Protein AF-A0A8D8AGW3-F1 (afdb_monomer_lite)

Organism: Culex pipiens (NCBI:txid7175)

Structure (mmCIF, N/CA/C/O backbone):
data_AF-A0A8D8AGW3-F1
#
_entry.id   AF-A0A8D8AGW3-F1
#
loop_
_atom_site.group_PDB
_atom_site.id
_atom_site.type_symbol
_atom_site.label_atom_id
_atom_site.label_alt_id
_atom_site.label_comp_id
_atom_site.label_asym_id
_atom_site.label_entity_id
_atom_site.label_seq_id
_atom_site.pdbx_PDB_ins_code
_atom_site.Cartn_x
_atom_site.Cartn_y
_atom_site.Cartn_z
_atom_site.occupancy
_atom_site.B_iso_or_equiv
_atom_site.auth_seq_id
_atom_site.auth_comp_id
_atom_site.auth_asym_id
_atom_site.auth_atom_id
_atom_site.pdbx_PDB_model_num
ATOM 1 N N . PRO A 1 1 ? 43.575 -44.479 32.272 1.00 52.62 1 PRO A N 1
ATOM 2 C CA . PRO A 1 1 ? 42.478 -43.576 31.848 1.00 52.62 1 PRO A CA 1
ATOM 3 C C . PRO A 1 1 ? 41.175 -44.367 31.917 1.00 52.62 1 PRO A C 1
ATOM 5 O O . PRO A 1 1 ? 41.010 -45.318 31.159 1.00 52.62 1 PRO A O 1
ATOM 8 N N . SER A 1 2 ? 40.361 -44.069 32.928 1.00 54.75 2 SER A N 1
ATOM 9 C CA . SER A 1 2 ? 39.124 -44.783 33.245 1.00 54.75 2 SER A CA 1
ATOM 10 C C . SER A 1 2 ? 38.090 -44.638 32.137 1.00 54.75 2 SER A C 1
ATOM 12 O O . SER A 1 2 ? 37.804 -43.529 31.693 1.00 54.75 2 SER A O 1
ATOM 14 N N . VAL A 1 3 ? 37.509 -45.764 31.737 1.00 62.44 3 VAL A N 1
ATOM 15 C CA . VAL A 1 3 ? 36.262 -45.810 30.973 1.00 62.44 3 VAL A CA 1
ATOM 16 C C . VAL A 1 3 ? 35.124 -45.704 31.992 1.00 62.44 3 VAL A C 1
ATOM 18 O O . VAL A 1 3 ? 35.129 -46.489 32.942 1.00 62.44 3 VAL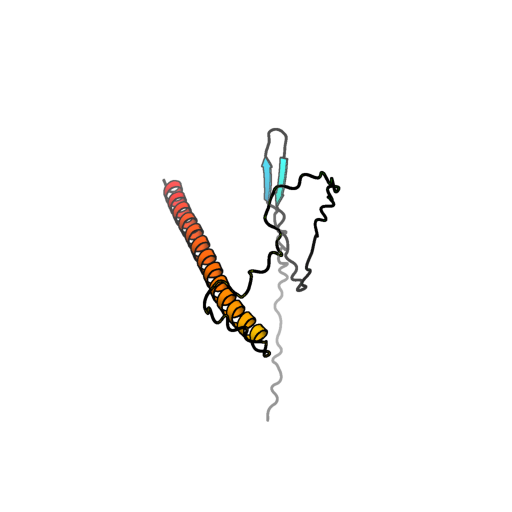 A O 1
ATOM 21 N N . PRO A 1 4 ? 34.174 -44.765 31.871 1.00 64.19 4 PRO A N 1
ATOM 22 C CA . PRO A 1 4 ? 32.983 -44.811 32.698 1.00 64.19 4 PRO A CA 1
ATOM 23 C C . PRO A 1 4 ? 31.954 -45.739 32.042 1.00 64.19 4 PRO A C 1
ATOM 25 O O . PRO A 1 4 ? 31.498 -45.489 30.926 1.00 64.19 4 PRO A O 1
ATOM 28 N N . SER A 1 5 ? 31.614 -46.822 32.741 1.00 61.53 5 SER A N 1
ATOM 29 C CA . SER A 1 5 ? 30.408 -47.615 32.486 1.00 61.53 5 SER A CA 1
ATOM 30 C C . SER A 1 5 ? 29.152 -46.800 32.833 1.00 61.53 5 SER A C 1
ATOM 32 O O . SER A 1 5 ? 29.217 -45.941 33.719 1.00 61.53 5 SER A O 1
ATOM 34 N N . PRO A 1 6 ? 28.013 -47.045 32.161 1.00 63.28 6 PRO A N 1
ATOM 35 C CA . PRO A 1 6 ? 26.767 -46.333 32.423 1.00 63.28 6 PRO A CA 1
ATOM 36 C C . PRO A 1 6 ? 26.101 -46.842 33.714 1.00 63.28 6 PRO A C 1
ATOM 38 O O . PRO A 1 6 ? 26.312 -47.999 34.084 1.00 63.28 6 PRO A O 1
ATOM 41 N N . PRO A 1 7 ? 25.283 -46.022 34.398 1.00 61.78 7 PRO A N 1
ATOM 42 C CA . PRO A 1 7 ? 24.425 -46.516 35.462 1.00 61.78 7 PRO A CA 1
ATOM 43 C C . PRO A 1 7 ? 23.193 -47.227 34.882 1.00 61.78 7 PRO A C 1
ATOM 45 O O . PRO A 1 7 ? 22.512 -46.709 33.996 1.00 61.78 7 PRO A O 1
ATOM 48 N N . GLU A 1 8 ? 22.924 -48.408 35.425 1.00 57.47 8 GLU A N 1
ATOM 49 C CA . GLU A 1 8 ? 21.711 -49.205 35.271 1.00 57.47 8 GLU A CA 1
ATOM 50 C C . GLU A 1 8 ? 20.952 -49.135 36.606 1.00 57.47 8 GLU A C 1
ATOM 52 O O . GLU A 1 8 ? 21.468 -49.624 37.604 1.00 57.47 8 GLU A O 1
ATOM 57 N N . GLU A 1 9 ? 19.765 -48.517 36.644 1.00 42.09 9 GLU A N 1
ATOM 58 C CA . GLU A 1 9 ? 18.648 -48.976 37.488 1.00 42.09 9 GLU A CA 1
ATOM 59 C C . GLU A 1 9 ? 17.310 -48.375 37.010 1.00 42.09 9 GLU A C 1
ATOM 61 O O . GLU A 1 9 ? 17.245 -47.241 36.537 1.00 42.09 9 GLU A O 1
ATOM 66 N N . ALA A 1 10 ? 16.271 -49.209 37.073 1.00 46.00 10 ALA A N 1
ATOM 67 C CA . ALA A 1 10 ? 14.962 -49.118 36.423 1.00 46.00 10 ALA A CA 1
ATOM 68 C C . ALA A 1 10 ? 13.895 -48.408 37.306 1.00 46.00 10 ALA A C 1
ATOM 70 O O . ALA A 1 10 ? 14.246 -47.596 38.156 1.00 46.00 10 ALA A O 1
ATOM 71 N N . PRO A 1 11 ? 12.607 -48.801 37.265 1.00 52.81 11 PRO A N 1
ATOM 72 C CA . PRO A 1 11 ? 11.587 -48.634 36.227 1.00 52.81 11 PRO A CA 1
ATOM 73 C C . PRO A 1 11 ? 10.506 -47.629 36.679 1.00 52.81 11 PRO A C 1
ATOM 75 O O . PRO A 1 11 ? 10.161 -47.600 37.857 1.00 52.81 11 PRO A O 1
ATOM 78 N N . GLN A 1 12 ? 9.882 -46.884 35.761 1.00 37.88 12 GLN A N 1
ATOM 79 C CA . GLN A 1 12 ? 8.560 -46.302 36.028 1.00 37.88 12 GLN A CA 1
ATOM 80 C C . GLN A 1 12 ? 7.617 -46.561 34.856 1.00 37.88 12 GLN A C 1
ATOM 82 O O . GLN A 1 12 ? 7.768 -46.035 33.756 1.00 37.88 12 GLN A O 1
ATOM 87 N N . ASP A 1 13 ? 6.703 -47.480 35.148 1.00 49.84 13 AS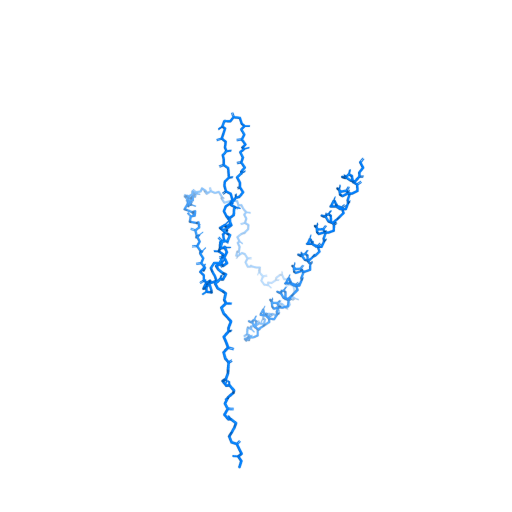P A N 1
ATOM 88 C CA . ASP A 1 13 ? 5.378 -47.622 34.571 1.00 49.84 13 ASP A CA 1
ATOM 89 C C . ASP A 1 13 ? 4.692 -46.250 34.508 1.00 49.84 13 ASP A C 1
ATOM 91 O O . ASP A 1 13 ? 4.741 -45.500 35.480 1.00 49.84 13 ASP A O 1
ATOM 95 N N . GLU A 1 14 ? 4.105 -45.921 33.364 1.00 49.50 14 GLU A N 1
ATOM 96 C CA . GLU A 1 14 ? 2.766 -45.334 33.269 1.00 49.50 14 GLU A CA 1
ATOM 97 C C . GLU A 1 14 ? 2.480 -45.116 31.787 1.00 49.50 1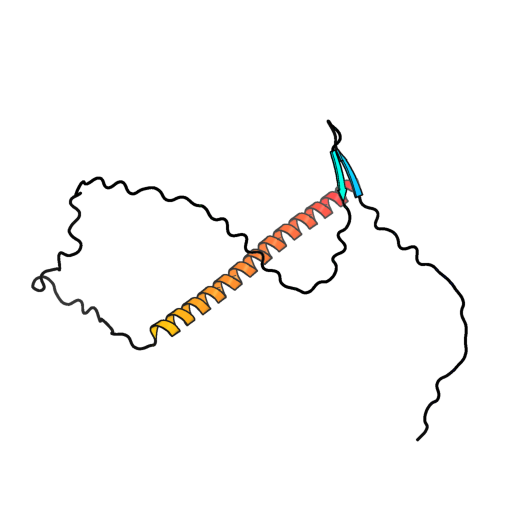4 GLU A C 1
ATOM 99 O O . GLU A 1 14 ? 2.916 -44.174 31.121 1.00 49.50 14 GLU A O 1
ATOM 104 N N . ASN A 1 15 ? 1.723 -46.069 31.270 1.00 50.56 15 ASN A N 1
ATOM 105 C CA . ASN A 1 15 ? 0.866 -45.885 30.126 1.00 50.56 15 ASN A CA 1
ATOM 106 C C . ASN A 1 15 ? -0.012 -44.639 30.357 1.00 50.56 15 ASN A C 1
ATOM 108 O O . ASN A 1 15 ? -0.985 -44.687 31.099 1.00 50.56 15 ASN A O 1
ATOM 112 N N . THR A 1 16 ? 0.335 -43.511 29.741 1.00 46.09 16 THR A N 1
ATOM 113 C CA . THR A 1 16 ? -0.624 -42.431 29.493 1.00 46.09 16 THR A CA 1
ATOM 114 C C . THR A 1 16 ? -0.667 -42.214 27.994 1.00 46.09 16 THR A C 1
ATOM 116 O O . THR A 1 16 ? 0.103 -41.450 27.413 1.00 46.09 16 THR A O 1
ATOM 119 N N . GLU A 1 17 ? -1.565 -42.965 27.366 1.00 50.69 17 GLU A N 1
ATOM 120 C CA . GLU A 1 17 ? -2.163 -42.647 26.080 1.00 50.69 17 GLU A CA 1
ATOM 121 C C . GLU A 1 17 ? -2.535 -41.157 26.074 1.00 50.69 17 GLU A C 1
ATOM 123 O O . GLU A 1 17 ? -3.481 -40.724 26.731 1.00 50.69 17 GLU A O 1
ATOM 128 N N . VAL A 1 18 ? -1.738 -40.340 25.383 1.00 46.53 18 VAL A N 1
ATOM 129 C CA . VAL A 1 18 ? -2.128 -38.969 25.060 1.00 46.53 18 VAL A CA 1
ATOM 130 C C . VAL A 1 18 ? -3.391 -39.073 24.211 1.00 46.53 18 VAL A C 1
ATOM 132 O O . VAL A 1 18 ? -3.316 -39.645 23.119 1.00 46.53 18 VAL A O 1
ATOM 135 N N . PRO A 1 19 ? -4.548 -38.543 24.650 1.00 48.12 19 PRO A N 1
ATOM 136 C CA . PRO A 1 19 ? -5.686 -38.457 23.761 1.00 48.12 19 PRO A CA 1
ATOM 137 C C . PRO A 1 19 ? -5.265 -37.517 22.636 1.00 48.12 19 PRO A C 1
ATOM 139 O O . PRO A 1 19 ? -5.099 -36.312 22.841 1.00 48.12 19 PRO A O 1
ATOM 142 N N . VAL A 1 20 ? -5.037 -38.079 21.449 1.00 47.66 20 VAL A N 1
ATOM 143 C CA . VAL A 1 20 ? -4.913 -37.303 20.220 1.00 47.66 20 VAL A CA 1
ATOM 144 C C . VAL A 1 20 ? -6.254 -36.602 20.069 1.00 47.66 20 VAL A C 1
ATOM 146 O O . VAL A 1 20 ? -7.253 -37.196 19.668 1.00 47.66 20 VAL A O 1
ATOM 149 N N . LEU A 1 21 ? -6.302 -35.346 20.505 1.00 50.44 21 LEU A N 1
ATOM 150 C CA . LEU A 1 21 ? -7.476 -34.505 20.398 1.00 50.44 21 LEU A CA 1
ATOM 151 C C . LEU A 1 21 ? -7.663 -34.245 18.903 1.00 50.44 21 LEU A C 1
ATOM 153 O O . LEU A 1 21 ? -6.977 -33.408 18.319 1.00 50.44 21 LEU A O 1
ATOM 157 N N . HIS A 1 22 ? -8.531 -35.027 18.260 1.00 59.94 22 HIS A N 1
ATOM 158 C CA . HIS A 1 22 ? -8.890 -34.796 16.866 1.00 59.94 22 HIS A CA 1
ATOM 159 C C . HIS A 1 22 ? -9.342 -33.335 16.742 1.00 59.94 22 HIS A C 1
ATOM 161 O O . HIS A 1 22 ? -10.180 -32.901 17.542 1.00 59.94 22 HIS A O 1
ATOM 167 N N . PRO A 1 23 ? -8.782 -32.551 15.803 1.00 58.50 23 PRO A N 1
ATOM 168 C CA . 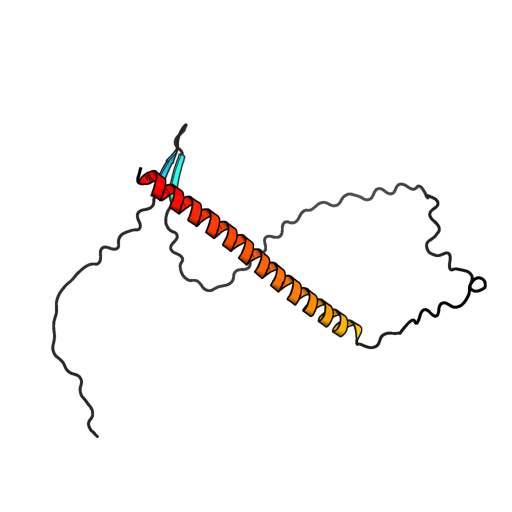PRO A 1 23 ? -9.065 -31.131 15.746 1.00 58.50 23 PRO A CA 1
ATOM 169 C C . PRO A 1 23 ? -10.550 -30.935 15.451 1.00 58.50 23 PRO A C 1
ATOM 171 O O . PRO A 1 23 ? -11.041 -31.273 14.373 1.00 58.50 23 PRO A O 1
ATOM 174 N N . ALA A 1 24 ? -11.272 -30.413 16.439 1.00 67.56 24 ALA A N 1
ATOM 175 C CA . ALA A 1 24 ? -12.679 -30.091 16.301 1.00 67.56 24 ALA A CA 1
ATOM 176 C C . ALA A 1 24 ? -12.819 -28.982 15.247 1.00 67.56 24 ALA A C 1
ATOM 178 O O . ALA A 1 24 ? -12.441 -27.833 15.477 1.00 67.56 24 ALA A O 1
ATOM 179 N N . GLY A 1 25 ? -13.317 -29.344 14.063 1.00 70.75 25 GLY A N 1
ATOM 180 C CA . GLY A 1 25 ? -13.659 -28.381 13.022 1.00 70.75 25 GLY A CA 1
ATOM 181 C C . GLY A 1 25 ? -14.791 -27.465 13.485 1.00 70.75 25 GLY A C 1
ATOM 182 O O . GLY A 1 25 ? -15.697 -27.887 14.205 1.00 70.75 25 GLY A O 1
ATOM 183 N N . ILE A 1 26 ? -14.747 -26.201 13.071 1.00 79.69 26 ILE A N 1
ATOM 184 C CA . ILE A 1 26 ? -15.780 -25.218 13.415 1.00 79.69 26 ILE A CA 1
ATOM 185 C C . ILE A 1 26 ? -16.880 -25.298 12.353 1.00 79.69 26 ILE A C 1
ATOM 187 O O . ILE A 1 26 ? -16.604 -25.152 11.160 1.00 79.69 26 ILE A O 1
ATOM 191 N N . MET A 1 27 ? -18.124 -25.535 12.780 1.00 75.88 27 MET A N 1
ATOM 192 C CA . MET A 1 27 ? -19.293 -25.614 11.899 1.00 75.88 27 MET A CA 1
ATOM 193 C C . MET A 1 27 ? -20.150 -24.355 12.032 1.00 75.88 27 MET A C 1
ATOM 195 O O . MET A 1 27 ? -20.635 -24.038 13.117 1.00 75.88 27 MET A O 1
ATOM 199 N N . LEU A 1 28 ? -20.367 -23.660 10.917 1.00 81.62 28 LEU A N 1
ATOM 200 C CA . LEU A 1 28 ? -21.221 -22.476 10.844 1.00 81.62 28 LEU A CA 1
ATOM 201 C C . LEU A 1 28 ? -22.448 -22.791 9.983 1.00 81.62 28 LEU A C 1
ATOM 203 O O . LEU A 1 28 ? -22.314 -23.195 8.829 1.00 81.62 28 LEU A O 1
ATOM 207 N N . SER A 1 29 ? -23.645 -22.610 10.546 1.00 77.38 29 SER A N 1
ATOM 208 C CA . SER A 1 29 ? -24.917 -22.767 9.833 1.00 77.38 29 SER A CA 1
ATOM 209 C C . SER A 1 29 ? -25.536 -21.395 9.587 1.00 77.38 29 SER A C 1
ATOM 211 O O . SER A 1 29 ? -25.779 -20.643 10.529 1.00 77.38 29 SER A O 1
ATOM 213 N N . LEU A 1 30 ? -25.773 -21.062 8.320 1.00 77.25 30 LEU A N 1
ATOM 214 C CA . LEU A 1 30 ? -26.368 -19.798 7.890 1.00 77.25 30 LEU A CA 1
ATOM 215 C C . LEU A 1 30 ? -27.572 -20.110 6.992 1.00 77.25 30 LEU A C 1
ATOM 217 O O . LEU A 1 30 ? -27.499 -20.970 6.122 1.00 77.25 30 LEU A O 1
ATOM 221 N N . SER A 1 31 ? -28.704 -19.441 7.193 1.00 68.56 31 SER A N 1
ATOM 222 C CA . SER A 1 31 ? -29.959 -19.714 6.477 1.00 68.56 31 SER A CA 1
ATOM 223 C C . SER A 1 31 ? -30.593 -18.394 6.033 1.00 68.56 31 SER A C 1
ATOM 225 O O . SER A 1 31 ? -30.534 -17.423 6.790 1.00 68.56 31 SER A O 1
ATOM 227 N N . PRO A 1 32 ? -31.154 -18.327 4.810 1.00 63.94 32 PRO A N 1
ATOM 228 C CA . PRO A 1 32 ? -32.579 -18.692 4.710 1.00 63.94 32 PRO A CA 1
ATOM 229 C C . PRO A 1 32 ? -32.895 -20.079 4.122 1.00 63.94 32 PRO A C 1
ATOM 231 O O . PRO A 1 32 ? -33.987 -20.586 4.359 1.00 63.94 32 PRO A O 1
ATOM 234 N N . SER A 1 33 ? -31.942 -20.721 3.433 1.00 64.50 33 SER A N 1
ATOM 235 C CA . SER A 1 33 ? -32.105 -22.079 2.877 1.00 64.50 33 SER A CA 1
ATOM 236 C C . SER A 1 33 ? -30.878 -22.966 3.158 1.00 64.50 33 SER A C 1
ATOM 238 O O . SER A 1 33 ? -30.277 -23.510 2.240 1.00 64.50 33 SER A O 1
ATOM 240 N N . HIS A 1 34 ? -30.480 -23.052 4.433 1.00 72.81 34 HIS A N 1
ATOM 241 C CA . HIS A 1 34 ? -29.470 -23.967 5.008 1.00 72.81 34 HIS A CA 1
ATOM 242 C C . HIS A 1 34 ? -28.131 -24.115 4.253 1.00 72.81 34 HIS A C 1
ATOM 244 O O . HIS A 1 34 ? -27.851 -25.133 3.623 1.00 72.81 34 HIS A O 1
ATOM 250 N N . ILE A 1 35 ? -27.245 -23.136 4.413 1.00 82.75 35 ILE A N 1
ATOM 251 C CA . ILE A 1 35 ? -25.829 -23.228 4.042 1.00 82.75 35 ILE A CA 1
ATOM 252 C C . ILE A 1 35 ? -25.036 -23.691 5.274 1.00 82.75 35 ILE A C 1
ATOM 254 O O . ILE A 1 35 ? -25.142 -23.091 6.346 1.00 82.75 35 ILE A O 1
ATOM 258 N N . VAL A 1 36 ? -24.233 -24.750 5.128 1.00 79.44 36 VAL A N 1
ATOM 259 C CA . VAL A 1 36 ? -23.333 -25.261 6.177 1.00 79.44 36 VAL A CA 1
ATOM 260 C C . VAL A 1 36 ? -21.889 -25.094 5.718 1.00 79.44 36 VAL A C 1
ATOM 262 O O . VAL A 1 36 ? -21.516 -25.580 4.652 1.00 79.44 36 VAL A O 1
ATOM 265 N N . VAL A 1 37 ? -21.076 -24.411 6.522 1.00 81.38 37 VAL A N 1
ATOM 266 C CA . VAL A 1 37 ? -19.646 -24.198 6.272 1.00 81.38 37 VAL A CA 1
ATOM 267 C C . VAL A 1 37 ? -18.851 -24.943 7.345 1.00 81.38 37 VAL A C 1
ATOM 269 O O . VAL A 1 37 ? -18.999 -24.653 8.532 1.00 81.38 37 VAL A O 1
ATOM 272 N N . LEU A 1 38 ? -18.026 -25.909 6.927 1.00 80.81 38 LEU A N 1
ATOM 273 C CA . LEU A 1 38 ? -17.144 -26.689 7.799 1.00 80.81 38 LEU A CA 1
ATOM 274 C C . LEU A 1 38 ? -15.696 -26.230 7.603 1.00 80.81 38 LEU A C 1
ATOM 276 O O . LEU A 1 38 ? -15.119 -26.437 6.537 1.00 80.81 38 LEU A O 1
ATOM 280 N N . LEU A 1 39 ? -15.109 -25.614 8.629 1.00 77.31 39 LEU A N 1
ATOM 281 C CA . LEU A 1 39 ? -13.692 -25.252 8.635 1.00 77.31 39 LEU A CA 1
ATOM 282 C C . LEU A 1 39 ? -12.901 -26.383 9.287 1.00 77.31 39 LEU A C 1
ATOM 284 O O . LEU A 1 39 ? -12.877 -26.509 10.512 1.00 77.31 39 LEU A O 1
ATOM 288 N N . THR A 1 40 ? -12.244 -27.197 8.465 1.00 80.75 40 THR A N 1
ATOM 289 C CA . THR A 1 40 ? -11.230 -28.147 8.930 1.00 80.75 40 THR A CA 1
ATOM 290 C C . THR A 1 40 ? -9.862 -27.465 8.917 1.00 80.75 40 THR A C 1
ATOM 292 O O . THR A 1 40 ? -9.495 -26.897 7.881 1.00 80.75 40 THR A O 1
ATOM 295 N N . PRO A 1 41 ? -9.088 -27.500 10.015 1.00 73.25 41 PRO A N 1
ATOM 296 C CA . PRO A 1 41 ? -7.727 -26.989 9.993 1.00 73.25 41 PRO A CA 1
ATOM 297 C C . PRO A 1 41 ? -6.904 -27.800 8.992 1.00 73.25 41 PRO A C 1
ATOM 299 O O . PRO A 1 41 ? -6.903 -29.030 9.010 1.00 73.25 41 PRO A O 1
ATOM 302 N N . LYS A 1 42 ? -6.239 -27.095 8.080 1.00 71.25 42 LYS A N 1
ATOM 303 C CA . LYS A 1 42 ? -5.325 -27.689 7.112 1.00 71.25 42 LYS A CA 1
ATOM 304 C C . LYS A 1 42 ? -4.028 -28.012 7.845 1.00 71.25 42 LYS A C 1
ATOM 306 O O . LYS A 1 42 ? -3.309 -27.101 8.245 1.00 71.25 42 LYS A O 1
ATOM 311 N N . GLU A 1 43 ? -3.751 -29.293 8.043 1.00 65.50 43 GLU A N 1
ATOM 312 C CA . GLU A 1 43 ? -2.441 -29.744 8.500 1.00 65.50 43 GLU A CA 1
ATOM 313 C C . GLU A 1 43 ? -1.437 -29.459 7.371 1.00 65.50 43 GLU A C 1
ATOM 315 O O . GLU A 1 43 ? -1.475 -30.075 6.304 1.00 65.50 43 GLU A O 1
ATOM 320 N N . GLU A 1 44 ? -0.606 -28.429 7.544 1.00 56.97 44 GLU A N 1
ATOM 321 C CA . GLU A 1 44 ? 0.430 -28.082 6.574 1.00 56.97 44 GLU A CA 1
ATOM 322 C C . GLU A 1 44 ? 1.590 -29.063 6.726 1.00 56.97 44 GLU A C 1
ATOM 324 O O . GLU A 1 44 ? 2.534 -28.855 7.488 1.00 56.97 44 GLU A O 1
ATOM 329 N N . GLN A 1 45 ? 1.493 -30.168 5.990 1.00 50.06 45 GLN A N 1
ATOM 330 C CA . GLN A 1 45 ? 2.606 -31.071 5.776 1.00 50.06 45 GLN A CA 1
ATOM 331 C C . GLN A 1 45 ? 3.738 -30.278 5.115 1.00 50.06 45 GLN A C 1
ATOM 333 O O . GLN A 1 45 ? 3.620 -29.805 3.984 1.00 50.06 45 GLN A O 1
ATOM 338 N N . ASN A 1 46 ? 4.823 -30.113 5.870 1.00 51.91 46 ASN A N 1
ATOM 339 C CA . ASN A 1 46 ? 6.086 -29.539 5.437 1.00 51.91 46 ASN A CA 1
ATOM 340 C C . ASN A 1 46 ? 6.601 -30.317 4.217 1.00 51.91 46 ASN A C 1
ATOM 342 O O . ASN A 1 46 ? 7.238 -31.360 4.353 1.00 51.91 46 ASN A O 1
ATOM 346 N N . ILE A 1 47 ? 6.290 -29.816 3.024 1.00 46.81 47 ILE A N 1
ATOM 347 C CA . ILE A 1 47 ? 6.990 -30.165 1.797 1.00 46.81 47 ILE A CA 1
ATOM 348 C C . ILE A 1 47 ? 7.635 -28.893 1.262 1.00 46.81 47 ILE A C 1
ATOM 350 O O . ILE A 1 47 ? 7.029 -28.036 0.625 1.00 46.81 47 ILE A O 1
ATOM 354 N N . SER A 1 48 ? 8.914 -28.764 1.594 1.00 57.66 48 SER A N 1
ATOM 355 C CA . SER A 1 48 ? 9.873 -28.118 0.714 1.00 57.66 48 SER A CA 1
ATOM 356 C C . SER A 1 48 ? 9.736 -28.751 -0.668 1.00 57.66 48 SER A C 1
ATOM 358 O O . SER A 1 48 ? 10.229 -29.854 -0.839 1.00 57.66 48 SER A O 1
ATOM 360 N N . ASP A 1 49 ? 9.072 -28.077 -1.607 1.00 43.38 49 ASP A N 1
ATOM 361 C CA . ASP A 1 49 ? 9.403 -28.100 -3.035 1.00 43.38 49 ASP A CA 1
ATOM 362 C C . ASP A 1 49 ? 8.645 -26.984 -3.772 1.00 43.38 49 ASP A C 1
ATOM 364 O O . ASP A 1 49 ? 7.423 -26.841 -3.703 1.00 43.38 49 ASP A O 1
ATOM 368 N N . CYS A 1 50 ? 9.412 -26.140 -4.461 1.00 52.88 50 CYS A N 1
ATOM 369 C CA . CYS A 1 50 ? 8.928 -25.041 -5.284 1.00 52.88 50 CYS A CA 1
ATOM 370 C C . CYS A 1 50 ? 8.174 -25.589 -6.504 1.00 52.88 50 CYS A C 1
ATOM 372 O O . CYS A 1 50 ? 8.808 -26.116 -7.415 1.00 52.88 50 CYS A O 1
ATOM 374 N N . SER A 1 51 ? 6.855 -25.396 -6.576 1.00 55.84 51 SER A N 1
ATOM 375 C CA . SER A 1 51 ? 6.096 -25.622 -7.813 1.00 55.84 51 SER A CA 1
ATOM 376 C C . SER A 1 51 ? 5.486 -24.314 -8.312 1.00 55.84 51 SER A C 1
ATOM 378 O O . SER A 1 51 ? 4.402 -23.900 -7.903 1.00 55.84 51 SER A O 1
ATOM 380 N N . ASP A 1 52 ? 6.230 -23.670 -9.210 1.00 53.78 52 ASP A N 1
ATOM 381 C CA . ASP A 1 52 ? 5.785 -22.612 -10.116 1.00 53.78 52 ASP A CA 1
ATOM 382 C C . ASP A 1 52 ? 4.591 -23.125 -10.938 1.00 53.78 52 ASP A C 1
ATOM 384 O O . ASP A 1 52 ? 4.710 -24.099 -11.678 1.00 53.78 52 ASP A O 1
ATOM 388 N N . SER A 1 53 ? 3.412 -22.533 -10.747 1.00 64.25 53 SER A N 1
ATOM 389 C CA . SER A 1 53 ? 2.223 -22.830 -11.552 1.00 64.25 53 SER A CA 1
ATOM 390 C C . SER A 1 53 ? 1.912 -21.622 -12.427 1.00 64.25 53 SER A C 1
ATOM 392 O O . SER A 1 53 ? 1.107 -20.764 -12.066 1.00 64.25 53 SER A O 1
ATOM 394 N N . ASP A 1 54 ? 2.576 -21.560 -13.581 1.00 60.56 54 ASP A N 1
ATOM 395 C CA . ASP A 1 54 ? 2.232 -20.677 -14.694 1.00 60.56 54 ASP A CA 1
ATOM 396 C C . ASP A 1 54 ? 0.931 -21.170 -15.340 1.00 60.56 54 ASP A C 1
ATOM 398 O O . ASP A 1 54 ? 0.899 -22.165 -16.062 1.00 60.56 54 ASP A O 1
ATOM 402 N N . SER A 1 55 ? -0.179 -20.497 -15.049 1.00 63.84 55 SER A N 1
ATOM 403 C CA . SER A 1 55 ? -1.403 -20.641 -15.836 1.00 63.84 55 SER A CA 1
ATOM 404 C C . SER A 1 55 ? -1.515 -19.453 -16.781 1.00 63.84 55 SER A C 1
ATOM 406 O O . SER A 1 55 ? -2.155 -18.443 -16.483 1.00 63.84 55 SER A O 1
ATOM 408 N N . GLY A 1 56 ? -0.866 -19.599 -17.936 1.00 55.16 56 GLY A N 1
ATOM 409 C CA . GLY A 1 56 ? -0.972 -18.696 -19.071 1.00 55.16 56 GLY A CA 1
ATOM 410 C C . GLY A 1 56 ? -2.399 -18.644 -19.613 1.00 55.16 56 GLY A C 1
ATOM 411 O O . GLY A 1 56 ? -2.891 -19.582 -20.242 1.00 55.16 56 GLY A O 1
ATOM 412 N N . ILE A 1 57 ? -3.064 -17.508 -19.419 1.00 52.66 57 ILE A N 1
ATOM 413 C CA . ILE A 1 57 ? -4.296 -17.176 -20.133 1.00 52.66 57 ILE A CA 1
ATOM 414 C C . ILE A 1 57 ? -3.900 -16.818 -21.572 1.00 52.66 57 ILE A C 1
ATOM 416 O O . ILE A 1 57 ? -3.332 -15.763 -21.850 1.00 52.66 57 ILE A O 1
ATOM 420 N N . SER A 1 58 ? -4.201 -17.722 -22.502 1.00 57.00 58 SER A N 1
ATOM 421 C CA . SER A 1 58 ? -4.132 -17.453 -23.937 1.00 57.00 58 SER A CA 1
ATOM 422 C C . SER A 1 58 ? -5.423 -16.763 -24.375 1.00 57.00 58 SER A C 1
ATOM 424 O O . SER A 1 58 ? -6.426 -17.423 -24.635 1.00 57.00 58 SER A O 1
ATOM 426 N N . VAL A 1 59 ? -5.418 -15.430 -24.469 1.00 55.72 59 VAL A N 1
ATOM 427 C CA . VAL A 1 59 ? -6.446 -14.711 -25.238 1.00 55.72 59 VAL A CA 1
ATOM 428 C C . VAL A 1 59 ? -6.056 -14.773 -26.710 1.00 55.72 59 VAL A C 1
ATOM 430 O O . VAL A 1 59 ? -5.214 -14.026 -27.203 1.00 55.72 59 VAL A O 1
ATOM 433 N N . SER A 1 60 ? -6.679 -15.725 -27.399 1.00 56.28 60 SER A N 1
ATOM 434 C CA . SER A 1 60 ? -6.819 -15.734 -28.849 1.00 56.28 60 SER A CA 1
ATOM 435 C C . SER A 1 60 ? -7.756 -14.597 -29.256 1.00 56.28 60 SER A C 1
ATOM 437 O O . SER A 1 60 ? -8.919 -14.574 -28.856 1.00 56.28 60 SER A O 1
ATOM 439 N N . GLY A 1 61 ? -7.254 -13.663 -30.059 1.00 45.06 61 GLY A N 1
ATOM 440 C CA . GLY A 1 61 ? -8.054 -12.585 -30.627 1.00 45.06 61 GLY A CA 1
ATOM 441 C C . GLY A 1 61 ? -7.244 -11.733 -31.596 1.00 45.06 61 GLY A C 1
ATOM 442 O O . GLY A 1 61 ? -6.736 -10.683 -31.220 1.00 45.06 61 GLY A O 1
ATOM 443 N N . SER A 1 62 ? -7.115 -12.179 -32.846 1.00 54.84 62 SER A N 1
ATOM 444 C CA . SER A 1 62 ? -6.673 -11.323 -33.953 1.00 54.84 62 SER A CA 1
ATOM 445 C C . SER A 1 62 ? -7.878 -10.579 -34.536 1.00 54.84 62 SER A C 1
ATOM 447 O O . SER A 1 62 ? -8.820 -11.243 -34.970 1.00 54.84 62 SER A O 1
ATOM 449 N N . PRO A 1 63 ? -7.865 -9.240 -34.639 1.00 54.91 63 PRO A N 1
ATOM 450 C CA . PRO A 1 63 ? -8.745 -8.534 -35.556 1.00 54.91 63 PRO A CA 1
ATOM 451 C C . PRO A 1 63 ? -8.077 -8.427 -36.929 1.00 54.91 63 PRO A C 1
ATOM 453 O O . PRO A 1 63 ? -6.911 -8.051 -37.053 1.00 54.91 63 PRO A O 1
ATOM 456 N N . ALA A 1 64 ? -8.844 -8.792 -37.951 1.00 49.25 64 ALA A N 1
ATOM 457 C CA . ALA A 1 64 ? -8.470 -8.775 -39.353 1.00 49.25 64 ALA A CA 1
ATOM 458 C C . ALA A 1 64 ? -8.039 -7.381 -39.840 1.00 49.25 64 ALA A C 1
ATOM 460 O O . ALA A 1 64 ? -8.606 -6.356 -39.461 1.00 49.25 64 ALA A O 1
ATOM 461 N N . HIS A 1 65 ? -7.057 -7.369 -40.740 1.00 50.12 65 HIS A N 1
ATOM 462 C CA . HIS A 1 65 ? -6.686 -6.205 -41.531 1.00 50.12 65 HIS A CA 1
ATOM 463 C C . HIS A 1 65 ? -7.874 -5.733 -42.382 1.00 50.12 65 HIS A C 1
ATOM 465 O O . HIS A 1 65 ? -8.335 -6.464 -43.256 1.00 50.12 65 HIS A O 1
ATOM 471 N N . GLN A 1 66 ? -8.316 -4.494 -42.179 1.00 52.88 66 GLN A N 1
ATOM 472 C CA . GLN A 1 66 ? -9.023 -3.730 -43.202 1.00 52.88 66 GLN A CA 1
ATOM 473 C C . GLN A 1 66 ? -8.139 -2.550 -43.593 1.00 52.88 66 GLN A C 1
ATOM 475 O O . GLN A 1 66 ? -7.891 -1.632 -42.813 1.00 52.88 66 GLN A O 1
ATOM 480 N N . SER A 1 67 ? -7.583 -2.648 -44.794 1.00 48.41 67 SER A N 1
ATOM 481 C CA . SER A 1 67 ? -6.974 -1.545 -45.517 1.00 48.41 67 SER A CA 1
ATOM 482 C C . SER A 1 67 ? -8.093 -0.693 -46.096 1.00 48.41 67 SER A C 1
ATOM 484 O O . SER A 1 67 ? -8.800 -1.174 -46.980 1.00 48.41 67 SER A O 1
ATOM 486 N N . ASP A 1 68 ? -8.217 0.551 -45.648 1.00 43.62 68 ASP A N 1
ATOM 487 C CA . ASP A 1 68 ? -8.887 1.565 -46.450 1.00 43.62 68 ASP A CA 1
ATOM 488 C C . ASP A 1 68 ? -8.006 2.806 -46.558 1.00 43.62 68 ASP A C 1
ATOM 490 O O . ASP A 1 68 ? -7.397 3.276 -45.592 1.00 43.62 68 ASP A O 1
ATOM 494 N N . LEU A 1 69 ? -7.829 3.217 -47.804 1.00 54.44 69 LEU A N 1
ATOM 495 C CA . LEU A 1 69 ? -6.839 4.164 -48.278 1.00 54.44 69 LEU A CA 1
ATOM 496 C C . LEU A 1 69 ? -7.421 5.572 -48.190 1.00 54.44 69 LEU A C 1
ATOM 498 O O . LEU A 1 69 ? -8.325 5.882 -48.945 1.00 54.44 69 LEU A O 1
ATOM 502 N N . GLU A 1 70 ? -6.839 6.440 -47.365 1.00 49.50 70 GLU A N 1
ATOM 503 C CA . GLU A 1 70 ? -6.920 7.893 -47.560 1.00 49.50 70 GLU A CA 1
ATOM 504 C C . GLU A 1 70 ? -5.554 8.510 -47.207 1.00 49.50 70 GLU A C 1
ATOM 506 O O . GLU A 1 70 ? -5.132 8.466 -46.043 1.00 49.50 70 GLU A O 1
ATOM 511 N N . PRO A 1 71 ? -4.793 9.062 -48.175 1.00 48.19 71 PRO A N 1
ATOM 512 C CA . PRO A 1 71 ? -3.519 9.701 -47.888 1.00 48.19 71 PRO A CA 1
ATOM 513 C C . PRO A 1 71 ? -3.764 11.095 -47.298 1.00 48.19 71 PRO A C 1
ATOM 515 O O . PRO A 1 71 ? -3.704 12.110 -47.989 1.00 48.19 71 PRO A O 1
ATOM 518 N N . SER A 1 72 ? -3.990 11.152 -45.984 1.00 56.34 72 SER A N 1
ATOM 519 C CA . SER A 1 72 ? -3.835 12.389 -45.218 1.00 56.34 72 SER A CA 1
ATOM 520 C C . SER A 1 72 ? -2.428 12.935 -45.468 1.00 56.34 72 SER A C 1
ATOM 522 O O . SER A 1 72 ? -1.440 12.209 -45.331 1.00 56.34 72 SER A O 1
ATOM 524 N N . SER A 1 73 ? -2.357 14.203 -45.875 1.00 59.53 73 SER A N 1
ATOM 525 C CA . SER A 1 73 ? -1.178 14.987 -46.255 1.00 59.53 73 SER A CA 1
ATOM 526 C C . SER A 1 73 ? -0.185 15.171 -45.101 1.00 59.53 73 SER A C 1
ATOM 528 O O . SER A 1 73 ? 0.116 16.283 -44.665 1.00 59.53 73 SER A O 1
ATOM 530 N N . ARG A 1 74 ? 0.331 14.063 -44.573 1.00 61.84 74 ARG A N 1
ATOM 531 C CA . ARG A 1 74 ? 1.373 14.020 -43.562 1.00 61.84 74 ARG A CA 1
ATOM 532 C C . ARG A 1 74 ? 2.698 13.942 -44.297 1.00 61.84 74 ARG A C 1
ATOM 534 O O . ARG A 1 74 ? 2.964 12.976 -45.011 1.00 61.84 74 ARG A O 1
ATOM 541 N N . ALA A 1 75 ? 3.479 15.011 -44.156 1.00 58.97 75 ALA A N 1
ATOM 542 C CA . ALA A 1 75 ? 4.811 15.163 -44.719 1.00 58.97 75 ALA A CA 1
ATOM 543 C C . ALA A 1 75 ? 5.569 13.826 -44.712 1.00 58.97 75 ALA A C 1
ATOM 545 O O . ALA A 1 75 ? 5.679 13.167 -43.674 1.00 58.97 75 ALA A O 1
ATOM 546 N N . LYS A 1 76 ? 6.037 13.413 -45.897 1.00 56.72 76 LYS A N 1
ATOM 547 C CA . LYS A 1 76 ? 6.765 12.158 -46.094 1.00 56.72 76 LYS A CA 1
ATOM 548 C C . LYS A 1 76 ? 7.909 12.093 -45.068 1.00 56.72 76 LYS A C 1
ATOM 550 O O . LYS A 1 76 ? 8.684 13.046 -44.985 1.00 56.72 76 LYS A O 1
ATOM 555 N N . PRO A 1 77 ? 8.091 10.971 -44.351 1.00 66.06 77 PRO A N 1
ATOM 556 C CA . PRO A 1 77 ? 9.127 10.818 -43.322 1.00 66.06 77 PRO A CA 1
ATOM 557 C C . PRO A 1 77 ? 10.570 10.820 -43.869 1.00 66.06 77 PRO A C 1
ATOM 559 O O . PRO A 1 77 ? 11.509 10.542 -43.129 1.00 66.06 77 PRO A O 1
ATOM 562 N N . TYR A 1 78 ? 10.758 11.141 -45.153 1.00 58.09 78 TYR A N 1
ATOM 563 C CA . TYR A 1 78 ? 12.038 11.112 -45.856 1.00 58.09 78 TYR A CA 1
ATOM 564 C C . TYR A 1 78 ? 12.335 12.385 -46.657 1.00 58.09 78 TYR A C 1
ATOM 566 O O . TYR A 1 78 ? 13.189 12.353 -47.541 1.00 58.09 78 TYR A O 1
ATOM 574 N N . SER A 1 79 ? 11.692 13.520 -46.360 1.00 62.81 79 SER A N 1
ATOM 575 C CA . SER A 1 79 ? 12.241 14.801 -46.822 1.00 62.81 79 SER A CA 1
ATOM 576 C C . SER A 1 79 ? 13.495 15.108 -46.007 1.00 62.81 79 SER A C 1
ATOM 578 O O . SER A 1 79 ? 13.435 15.656 -44.908 1.00 62.81 79 SER A O 1
ATOM 580 N N . ARG A 1 80 ? 14.641 14.667 -46.528 1.00 60.72 80 ARG A N 1
ATOM 581 C CA . ARG A 1 80 ? 15.962 14.991 -45.995 1.00 60.72 80 ARG A CA 1
ATOM 582 C C . ARG A 1 80 ? 16.148 16.512 -46.129 1.00 60.72 80 ARG A C 1
ATOM 584 O O . ARG A 1 80 ? 15.963 17.012 -47.236 1.00 60.72 80 ARG A O 1
ATOM 591 N N . PRO A 1 81 ? 16.461 17.249 -45.051 1.00 60.88 81 PRO A N 1
ATOM 592 C CA . PRO A 1 81 ? 16.716 18.678 -45.164 1.00 60.88 81 PRO A CA 1
ATOM 593 C C . PRO A 1 81 ? 17.923 18.909 -46.080 1.00 60.88 81 PRO A C 1
ATOM 595 O O . PRO A 1 81 ? 18.943 18.224 -45.960 1.00 60.88 81 PRO A O 1
ATOM 598 N N . ASP A 1 82 ? 17.750 19.831 -47.022 1.00 53.69 82 ASP A N 1
ATOM 599 C CA . ASP A 1 82 ? 18.777 20.329 -47.933 1.00 53.69 82 ASP A CA 1
ATOM 600 C C . ASP A 1 82 ? 19.978 20.856 -47.115 1.00 53.69 82 ASP A C 1
ATOM 602 O O . ASP A 1 82 ? 19.774 21.694 -46.227 1.00 53.69 82 ASP A O 1
ATOM 606 N N . PRO A 1 83 ? 21.209 20.344 -47.321 1.00 57.62 83 PRO A N 1
ATOM 607 C CA . PRO A 1 83 ? 22.373 20.725 -46.522 1.00 57.62 83 PRO A CA 1
ATOM 608 C C . PRO A 1 83 ? 22.794 22.197 -46.663 1.00 57.62 83 PRO A C 1
ATOM 610 O O . PRO A 1 83 ? 23.590 22.653 -45.846 1.00 57.62 83 PRO A O 1
ATOM 613 N N . GLU A 1 84 ? 22.258 22.954 -47.625 1.00 53.81 84 GLU A N 1
ATOM 614 C CA . GLU A 1 84 ? 22.673 24.344 -47.871 1.00 53.81 84 GLU A CA 1
ATOM 615 C C . GLU A 1 84 ? 21.886 25.408 -47.079 1.00 53.81 84 GLU A C 1
ATOM 617 O O . GLU A 1 84 ? 22.128 26.604 -47.228 1.00 53.81 84 GLU A O 1
ATOM 622 N N . ALA A 1 85 ? 20.970 25.014 -46.186 1.00 59.03 85 ALA A N 1
ATOM 623 C CA . ALA A 1 85 ? 20.155 25.962 -45.423 1.00 59.03 85 ALA A CA 1
ATOM 624 C C . ALA A 1 85 ? 20.023 25.604 -43.932 1.00 59.03 85 ALA A C 1
ATOM 626 O O . ALA A 1 85 ? 18.923 25.328 -43.464 1.00 59.03 85 ALA A O 1
ATOM 627 N N . SER A 1 86 ? 21.120 25.594 -43.159 1.00 52.56 86 SER A N 1
ATOM 628 C CA . SER A 1 86 ? 21.164 26.096 -41.758 1.00 52.56 86 SER A CA 1
ATOM 629 C C . SER A 1 86 ? 22.449 25.705 -40.999 1.00 52.56 86 SER A C 1
ATOM 631 O O . SER A 1 86 ? 23.039 24.653 -41.248 1.00 52.56 86 SER A O 1
ATOM 633 N N . PRO A 1 87 ? 22.911 26.554 -40.055 1.00 49.19 87 PRO A N 1
ATOM 634 C CA . PRO A 1 87 ? 24.256 26.482 -39.504 1.00 49.19 87 PRO A CA 1
ATOM 635 C C . PRO A 1 87 ? 24.398 25.453 -38.370 1.00 49.19 87 PRO A C 1
ATOM 637 O O . PRO A 1 87 ? 23.638 25.430 -37.407 1.00 49.19 87 PRO A O 1
ATOM 640 N N . ALA A 1 88 ? 25.454 24.645 -38.479 1.00 53.16 88 ALA A N 1
ATOM 641 C CA . ALA A 1 88 ? 26.291 24.116 -37.399 1.00 53.16 88 ALA A CA 1
ATOM 642 C C . ALA A 1 88 ? 25.631 23.816 -36.033 1.00 53.16 88 ALA A C 1
ATOM 644 O O . ALA A 1 88 ? 25.990 24.414 -35.020 1.00 53.16 88 ALA A O 1
ATOM 645 N N . LEU A 1 89 ? 24.813 22.766 -35.943 1.00 55.81 89 LEU A N 1
ATOM 646 C CA . LEU A 1 89 ? 24.707 22.003 -34.696 1.00 55.81 89 LEU A CA 1
ATOM 647 C C . LEU A 1 89 ? 25.495 20.709 -34.868 1.00 55.81 89 LEU A C 1
ATOM 649 O O . LEU A 1 89 ? 25.046 19.765 -35.514 1.00 55.81 89 LEU A O 1
ATOM 653 N N . LYS A 1 90 ? 26.711 20.680 -34.307 1.00 53.19 90 LYS A N 1
ATOM 654 C CA . LYS A 1 90 ? 27.564 19.487 -34.253 1.00 53.19 90 LYS A CA 1
ATOM 655 C C . LYS A 1 90 ? 26.894 18.418 -33.382 1.00 53.19 90 LYS A C 1
ATOM 657 O O . LYS A 1 90 ? 27.247 18.231 -32.219 1.00 53.19 90 LYS A O 1
ATOM 662 N N . GLY A 1 91 ? 25.934 17.699 -33.956 1.00 53.94 91 GLY A N 1
ATOM 663 C CA . GLY A 1 91 ? 25.424 16.439 -33.440 1.00 53.94 91 GLY A CA 1
ATOM 664 C C . GLY A 1 91 ? 26.554 15.422 -33.475 1.00 53.94 91 GLY A C 1
ATOM 665 O O . GLY A 1 91 ? 26.824 14.798 -34.496 1.00 53.94 91 GLY A O 1
ATOM 666 N N . ARG A 1 92 ? 27.277 15.311 -32.362 1.00 54.41 92 ARG A N 1
ATOM 667 C CA . ARG A 1 92 ? 28.360 14.349 -32.163 1.00 54.41 92 ARG A CA 1
ATOM 668 C C . ARG A 1 92 ? 27.766 12.939 -32.233 1.00 54.41 92 ARG A C 1
ATOM 670 O O . ARG A 1 92 ? 27.326 12.398 -31.223 1.00 54.41 92 ARG A O 1
ATOM 677 N N . VAL A 1 93 ? 27.754 12.328 -33.416 1.00 54.81 93 VAL A N 1
ATOM 678 C CA . VAL A 1 93 ? 27.463 10.899 -33.566 1.00 54.81 93 VAL A CA 1
ATOM 679 C C . VAL A 1 93 ? 28.681 10.143 -33.036 1.00 54.81 93 VAL A C 1
ATOM 681 O O . VAL A 1 93 ? 29.647 9.893 -33.752 1.00 54.81 93 VAL A O 1
ATOM 684 N N . LYS A 1 94 ? 28.691 9.852 -31.730 1.00 61.12 94 LYS A N 1
ATOM 685 C CA . LYS A 1 94 ? 29.699 8.978 -31.124 1.00 61.12 94 LYS A CA 1
ATOM 686 C C . LYS A 1 94 ? 29.339 7.547 -31.513 1.00 61.12 94 LYS A C 1
ATOM 688 O O . LYS A 1 94 ? 28.407 6.959 -30.968 1.00 61.12 94 LYS A O 1
ATOM 693 N N . THR A 1 95 ? 30.076 7.015 -32.476 1.00 53.31 95 THR A N 1
ATOM 694 C CA . THR A 1 95 ? 30.076 5.594 -32.804 1.00 53.31 95 THR A CA 1
ATOM 695 C C . THR A 1 95 ? 30.454 4.771 -31.568 1.00 53.31 95 THR A C 1
ATOM 697 O O . THR A 1 95 ? 31.265 5.166 -30.727 1.00 53.31 95 THR A O 1
ATOM 700 N N . SER A 1 96 ? 29.766 3.645 -31.433 1.00 58.62 96 SER A N 1
ATOM 701 C CA . SER A 1 96 ? 29.773 2.708 -30.315 1.00 58.62 96 SER A CA 1
ATOM 702 C C . SER A 1 96 ? 31.161 2.184 -29.931 1.00 58.62 96 SER A C 1
ATOM 704 O O . SER A 1 96 ? 31.859 1.604 -30.756 1.00 58.62 96 SER A O 1
ATOM 706 N N . SER A 1 97 ? 31.484 2.253 -28.640 1.00 50.62 97 SER A N 1
ATOM 707 C CA . SER A 1 97 ? 32.419 1.341 -27.966 1.00 50.62 97 SER A CA 1
ATOM 708 C C . SER A 1 97 ? 31.655 0.677 -26.814 1.00 50.62 97 SER A C 1
ATOM 710 O O . SER A 1 97 ? 30.760 1.319 -26.275 1.00 50.62 97 SER A O 1
ATOM 712 N N . GLY A 1 98 ? 31.937 -0.588 -26.473 1.00 56.56 98 GLY A N 1
ATOM 713 C CA . GLY A 1 98 ? 31.145 -1.541 -25.654 1.00 56.56 98 GLY A CA 1
ATOM 714 C C . GLY A 1 98 ? 30.615 -1.125 -24.261 1.00 56.56 98 GLY A C 1
ATOM 715 O O . GLY A 1 98 ? 30.010 -1.939 -23.568 1.00 56.56 98 GLY A O 1
ATOM 716 N N . ALA A 1 99 ? 30.731 0.144 -23.883 1.00 56.03 99 ALA A N 1
ATOM 717 C CA . ALA A 1 99 ? 30.162 0.788 -22.703 1.00 56.03 99 ALA A CA 1
ATOM 718 C C . ALA A 1 99 ? 28.613 0.867 -22.589 1.00 56.03 99 ALA A C 1
ATOM 720 O O . ALA A 1 99 ? 28.129 0.863 -21.452 1.00 56.03 99 ALA A O 1
ATOM 721 N N . PRO A 1 100 ? 27.775 0.896 -23.658 1.00 63.94 100 PRO A N 1
ATOM 722 C CA . PRO A 1 100 ? 26.349 1.199 -23.493 1.00 63.94 100 PRO A CA 1
ATOM 723 C C . PRO A 1 100 ? 25.572 0.096 -22.767 1.00 63.94 100 PRO A C 1
ATOM 725 O O . PRO A 1 100 ? 24.504 0.363 -22.222 1.00 63.94 100 PRO A O 1
ATOM 728 N N . LYS A 1 101 ? 26.075 -1.146 -22.739 1.00 72.75 101 LYS A N 1
ATOM 729 C CA . LYS A 1 101 ? 25.434 -2.246 -21.999 1.00 72.75 101 LYS A CA 1
ATOM 730 C C . LYS A 1 101 ? 25.688 -2.144 -20.490 1.00 72.75 101 LYS A C 1
ATOM 732 O O . LYS A 1 101 ? 24.758 -2.339 -19.711 1.00 72.75 101 LYS A O 1
ATOM 737 N N . VAL A 1 102 ? 26.909 -1.790 -20.082 1.00 80.69 102 VAL A N 1
ATOM 738 C CA . VAL A 1 102 ? 27.281 -1.632 -18.663 1.00 80.69 102 VAL A CA 1
ATOM 739 C C . VAL A 1 102 ? 26.606 -0.402 -18.063 1.00 80.69 102 VAL A C 1
ATOM 741 O O . VAL A 1 102 ? 26.030 -0.490 -16.983 1.00 80.69 102 VAL A O 1
ATOM 744 N N . GLU A 1 103 ? 26.567 0.712 -18.797 1.00 87.25 103 GLU A N 1
ATOM 745 C CA . GLU A 1 103 ? 25.898 1.931 -18.336 1.00 87.25 103 GLU A CA 1
ATOM 746 C C . GLU A 1 103 ? 24.383 1.723 -18.154 1.00 87.25 103 GLU A C 1
ATOM 748 O O . GLU A 1 103 ? 23.807 2.120 -17.139 1.00 87.25 103 GLU A O 1
ATOM 753 N N . LYS A 1 104 ? 23.728 1.026 -19.096 1.00 91.12 104 LYS A N 1
ATOM 754 C CA . LYS A 1 104 ? 22.311 0.645 -18.970 1.00 91.12 104 LYS A CA 1
ATOM 755 C C . LYS A 1 104 ? 22.069 -0.284 -17.777 1.00 91.12 104 LYS A C 1
ATOM 757 O O . LYS A 1 104 ? 21.066 -0.118 -17.086 1.00 91.12 104 LYS A O 1
ATOM 762 N N . LYS A 1 105 ? 22.968 -1.242 -17.517 1.00 94.62 105 LYS A N 1
ATOM 763 C CA . LYS A 1 105 ? 22.881 -2.144 -16.356 1.00 94.62 105 LYS A CA 1
ATOM 764 C C . LYS A 1 105 ? 23.012 -1.373 -15.043 1.00 94.62 105 LYS A C 1
ATOM 766 O O . LYS A 1 105 ? 22.195 -1.586 -14.157 1.00 94.62 105 LYS A O 1
ATOM 771 N N . LEU A 1 106 ? 23.977 -0.459 -14.937 1.00 92.94 106 LEU A N 1
ATOM 772 C CA . LEU A 1 106 ? 24.192 0.343 -13.731 1.00 92.94 106 LEU A CA 1
ATOM 773 C C . LEU A 1 106 ? 22.973 1.222 -13.417 1.00 92.94 106 LEU A C 1
ATOM 775 O O . LEU A 1 106 ? 22.483 1.214 -12.292 1.00 92.94 106 LEU A O 1
ATOM 779 N N . LYS A 1 107 ? 22.412 1.894 -14.433 1.00 95.56 107 LYS A N 1
ATOM 780 C CA . LYS A 1 107 ? 21.183 2.691 -14.283 1.00 95.56 107 LYS A CA 1
ATOM 781 C C . LYS A 1 107 ? 19.995 1.834 -13.837 1.00 95.56 107 LYS A C 1
ATOM 783 O O . LYS A 1 107 ? 19.281 2.224 -12.920 1.00 95.56 107 LYS A O 1
ATOM 788 N N . LYS A 1 108 ? 19.801 0.651 -14.434 1.00 96.75 108 LYS A N 1
ATOM 789 C CA . LYS A 1 108 ? 18.742 -0.286 -14.015 1.00 96.75 108 LYS A CA 1
ATOM 790 C C . LYS A 1 108 ? 18.949 -0.805 -12.596 1.00 96.75 108 LYS A C 1
ATOM 792 O O . LYS A 1 108 ? 17.978 -0.966 -11.867 1.00 96.75 108 LYS A O 1
ATOM 797 N N . MET A 1 109 ? 20.194 -1.061 -12.212 1.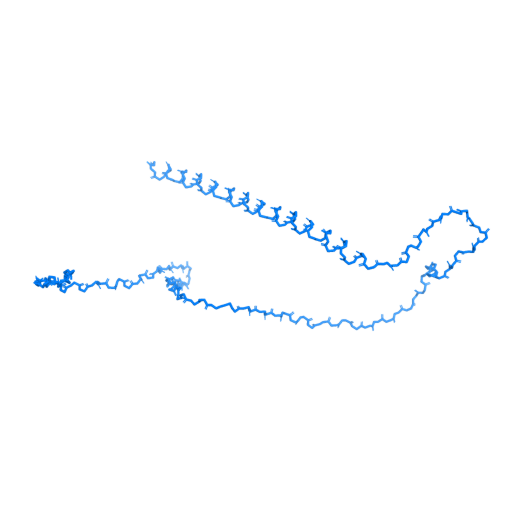00 94.25 109 MET A N 1
ATOM 798 C CA . MET A 1 109 ? 20.539 -1.521 -10.872 1.00 94.25 109 MET A CA 1
ATOM 799 C C . MET A 1 109 ? 20.196 -0.457 -9.824 1.00 94.25 109 MET A C 1
ATOM 801 O O . MET A 1 109 ? 19.532 -0.774 -8.842 1.00 94.25 109 MET A O 1
ATOM 805 N N . GLU A 1 110 ? 20.547 0.808 -10.069 1.00 95.94 110 GLU A N 1
ATOM 806 C CA . GLU A 1 110 ? 20.214 1.919 -9.165 1.00 95.94 110 GLU A CA 1
ATOM 807 C C . GLU A 1 110 ? 18.697 2.163 -9.086 1.00 95.94 110 GLU A C 1
ATOM 809 O O . GLU A 1 110 ? 18.125 2.340 -8.006 1.00 95.94 110 GLU A O 1
ATOM 814 N N . GLN A 1 111 ? 18.012 2.092 -10.232 1.00 98.00 111 GLN A N 1
ATOM 815 C CA . GLN A 1 111 ? 16.556 2.212 -10.293 1.00 98.00 111 GLN A CA 1
ATOM 816 C C . GLN A 1 111 ? 15.858 1.085 -9.530 1.00 98.00 111 GLN A C 1
ATOM 818 O O . GLN A 1 111 ? 14.952 1.349 -8.744 1.00 98.00 111 GLN A O 1
ATOM 823 N N . ASN A 1 112 ? 16.280 -0.165 -9.727 1.00 97.25 112 ASN A N 1
ATOM 824 C CA . ASN A 1 112 ? 15.701 -1.310 -9.035 1.00 97.25 112 ASN A CA 1
ATOM 825 C C . ASN A 1 112 ? 15.954 -1.239 -7.526 1.00 97.25 112 ASN A C 1
ATOM 827 O O . ASN A 1 112 ? 15.032 -1.471 -6.751 1.00 97.25 112 ASN A O 1
ATOM 831 N N . LYS A 1 113 ? 17.154 -0.827 -7.106 1.00 98.44 113 LYS A N 1
ATOM 832 C CA . LYS A 1 113 ? 17.487 -0.610 -5.693 1.00 98.44 113 LYS A CA 1
ATOM 833 C C . LYS A 1 113 ? 16.551 0.413 -5.042 1.00 98.44 113 LYS A C 1
ATOM 835 O O . LYS A 1 113 ? 15.982 0.156 -3.976 1.00 98.44 113 LYS A O 1
ATOM 840 N N . THR A 1 114 ? 16.344 1.546 -5.711 1.00 98.06 114 THR A N 1
ATOM 841 C CA . THR A 1 114 ? 15.423 2.596 -5.252 1.00 98.06 114 THR A CA 1
ATOM 842 C C . THR A 1 114 ? 13.980 2.088 -5.206 1.00 98.06 114 THR A C 1
ATOM 844 O O . THR A 1 114 ? 13.296 2.241 -4.193 1.00 98.06 114 THR A O 1
ATOM 847 N N . ALA A 1 115 ? 13.521 1.425 -6.271 1.00 98.31 115 ALA A N 1
ATOM 848 C CA . ALA A 1 115 ? 12.167 0.886 -6.364 1.00 98.31 115 ALA A CA 1
ATOM 849 C C . ALA A 1 115 ? 11.882 -0.174 -5.289 1.00 98.31 115 ALA A C 1
ATOM 851 O O . ALA A 1 115 ? 10.850 -0.106 -4.623 1.00 98.31 115 ALA A O 1
ATOM 852 N N . ALA A 1 116 ? 12.810 -1.109 -5.067 1.00 98.56 116 ALA A N 1
ATOM 853 C CA . ALA A 1 116 ? 12.691 -2.155 -4.055 1.00 98.56 116 ALA A CA 1
ATOM 854 C C . ALA A 1 116 ? 12.563 -1.561 -2.648 1.00 98.56 116 ALA A C 1
ATOM 856 O O . ALA A 1 116 ? 11.727 -1.998 -1.856 1.00 98.56 116 ALA A O 1
ATOM 857 N N . THR A 1 117 ? 13.355 -0.530 -2.350 1.00 98.62 117 THR A N 1
ATOM 858 C CA . THR A 1 117 ? 13.307 0.156 -1.054 1.00 98.62 117 THR A CA 1
ATOM 859 C C . THR A 1 117 ? 11.973 0.865 -0.865 1.00 98.62 117 THR A C 1
ATOM 861 O O . THR A 1 117 ? 11.311 0.653 0.150 1.00 98.62 117 THR A O 1
ATOM 864 N N . ARG A 1 118 ? 11.529 1.631 -1.869 1.00 98.69 118 ARG A N 1
ATOM 865 C CA . ARG A 1 118 ? 10.246 2.341 -1.835 1.00 98.69 118 ARG A CA 1
ATOM 866 C C . ARG A 1 118 ? 9.064 1.384 -1.669 1.00 98.69 118 ARG A C 1
ATOM 868 O O . ARG A 1 118 ? 8.160 1.670 -0.891 1.00 98.69 118 ARG A O 1
ATOM 875 N N . TYR A 1 119 ? 9.079 0.244 -2.362 1.00 98.69 119 TYR A N 1
ATOM 876 C CA . TYR A 1 119 ? 8.041 -0.781 -2.233 1.00 98.69 119 TYR A CA 1
ATOM 877 C C . TYR A 1 119 ? 7.998 -1.365 -0.818 1.00 98.69 119 TYR A C 1
ATOM 879 O O . TYR A 1 119 ? 6.938 -1.390 -0.197 1.00 98.69 119 TYR A O 1
ATOM 887 N N . ARG A 1 120 ? 9.154 -1.772 -0.275 1.00 98.50 120 ARG A N 1
ATOM 888 C CA . ARG A 1 120 ? 9.249 -2.312 1.092 1.00 98.50 120 ARG A CA 1
ATOM 889 C C . ARG A 1 120 ? 8.819 -1.291 2.143 1.00 98.50 120 ARG A C 1
ATOM 891 O O . ARG A 1 120 ? 8.135 -1.655 3.090 1.00 98.50 120 ARG A O 1
ATOM 898 N N . GLN A 1 121 ? 9.207 -0.026 1.976 1.00 98.81 121 GLN A N 1
ATOM 899 C CA . GLN A 1 121 ? 8.792 1.062 2.862 1.00 98.81 121 GLN A CA 1
ATOM 900 C C . GLN A 1 121 ? 7.282 1.253 2.833 1.00 98.81 121 GLN A C 1
ATOM 902 O O . GLN A 1 121 ? 6.661 1.199 3.887 1.00 98.81 121 GLN A O 1
ATOM 907 N N . LYS A 1 122 ? 6.693 1.400 1.639 1.00 98.56 122 LYS A N 1
ATOM 908 C CA . LYS A 1 122 ? 5.242 1.527 1.494 1.00 98.56 122 LYS A CA 1
ATOM 909 C C . LYS A 1 122 ? 4.521 0.346 2.145 1.00 98.56 122 LYS A C 1
ATOM 911 O O . LYS A 1 122 ? 3.631 0.552 2.952 1.00 98.56 122 LYS A O 1
ATOM 916 N N . LYS A 1 123 ? 4.961 -0.883 1.859 1.00 98.69 123 LYS A N 1
ATOM 917 C CA . LYS A 1 123 ? 4.344 -2.088 2.423 1.00 98.69 123 LYS A CA 1
ATOM 918 C C . LYS A 1 123 ? 4.415 -2.123 3.952 1.00 98.69 123 LYS A C 1
ATOM 920 O O . LYS A 1 123 ? 3.459 -2.565 4.575 1.00 98.69 123 LYS A O 1
ATOM 925 N N . ARG A 1 124 ? 5.524 -1.663 4.544 1.00 98.56 124 ARG A N 1
ATOM 926 C CA . ARG A 1 124 ? 5.662 -1.562 6.002 1.00 98.56 124 ARG A CA 1
ATOM 927 C C . ARG A 1 124 ? 4.694 -0.533 6.580 1.00 98.56 124 ARG A C 1
ATOM 929 O O . ARG A 1 124 ? 3.975 -0.871 7.505 1.00 98.56 124 ARG A O 1
ATOM 936 N N . VAL A 1 125 ? 4.643 0.667 6.003 1.00 98.69 125 VAL A N 1
ATOM 937 C CA . VAL A 1 125 ? 3.745 1.743 6.456 1.00 98.69 125 VAL A CA 1
ATOM 938 C C . VAL A 1 125 ? 2.281 1.315 6.359 1.00 98.69 125 VAL A C 1
ATOM 940 O O . VAL A 1 125 ? 1.538 1.467 7.322 1.00 98.69 125 VAL A O 1
ATOM 943 N N . ASP A 1 126 ? 1.879 0.720 5.233 1.00 98.38 126 ASP A N 1
ATOM 944 C CA . ASP A 1 126 ? 0.512 0.225 5.040 1.00 98.38 126 ASP A CA 1
ATOM 945 C C . ASP A 1 126 ? 0.165 -0.849 6.094 1.00 98.38 126 ASP A C 1
ATOM 947 O O . ASP A 1 126 ? -0.928 -0.844 6.655 1.00 98.38 126 ASP A O 1
ATOM 951 N N . GLN A 1 127 ? 1.105 -1.750 6.409 1.00 98.62 127 GLN A N 1
ATOM 952 C CA . GLN A 1 127 ? 0.905 -2.782 7.431 1.00 98.62 127 GLN A CA 1
ATOM 953 C C . GLN A 1 127 ? 0.838 -2.207 8.852 1.00 98.62 127 GLN A C 1
ATOM 955 O O . GLN A 1 127 ? 0.007 -2.639 9.647 1.00 98.62 127 GLN A O 1
ATOM 960 N N . GLU A 1 128 ? 1.709 -1.253 9.181 1.00 98.50 128 GLU A N 1
ATOM 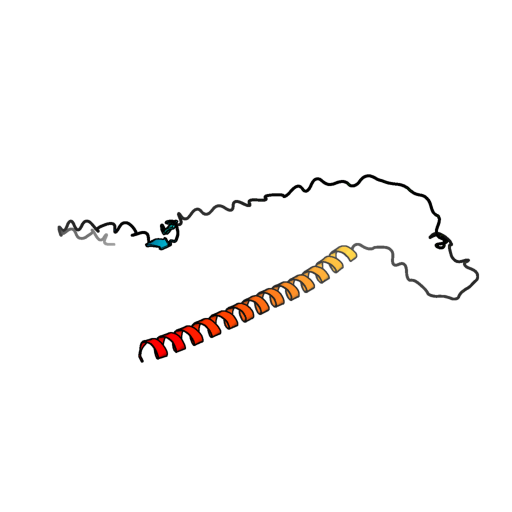961 C CA . GLU A 1 128 ? 1.716 -0.566 10.476 1.00 98.50 128 GLU A CA 1
ATOM 962 C C . GLU A 1 128 ? 0.398 0.181 10.704 1.00 98.50 128 GLU A C 1
ATOM 964 O O . GLU A 1 128 ? -0.181 0.053 11.779 1.00 98.50 128 GLU A O 1
ATOM 969 N N . SER A 1 129 ? -0.118 0.865 9.676 1.00 98.44 129 SER A N 1
ATOM 970 C CA . SER A 1 129 ? -1.407 1.567 9.725 1.00 98.44 129 SER A CA 1
ATOM 971 C C . SER A 1 129 ? -2.583 0.627 10.002 1.00 98.44 129 SER A C 1
ATOM 973 O O . SER A 1 129 ? -3.444 0.942 10.821 1.00 98.44 129 SER A O 1
ATOM 975 N N . LEU A 1 130 ? -2.631 -0.532 9.334 1.00 98.44 130 LEU A N 1
ATOM 976 C CA . LEU A 1 130 ? -3.680 -1.529 9.572 1.00 98.44 130 LEU A CA 1
ATOM 977 C C . LEU A 1 130 ? -3.595 -2.099 10.991 1.00 98.44 130 LEU A C 1
ATOM 979 O O . LEU A 1 130 ? -4.605 -2.238 11.675 1.00 98.44 130 LEU A O 1
ATOM 983 N N . ASN A 1 131 ? -2.381 -2.405 11.454 1.00 98.44 131 ASN A N 1
ATOM 984 C CA . ASN A 1 131 ? -2.175 -2.952 12.791 1.00 98.44 131 ASN A CA 1
ATOM 985 C C . ASN A 1 131 ? -2.556 -1.946 13.887 1.00 98.44 131 ASN A C 1
ATOM 987 O O . ASN A 1 131 ? -3.134 -2.349 14.897 1.00 98.44 131 ASN A O 1
ATOM 991 N N . SER A 1 132 ? -2.251 -0.654 13.705 1.00 98.44 132 SER A N 1
ATOM 992 C CA . SER A 1 132 ? -2.666 0.380 14.658 1.00 98.44 132 SER A CA 1
ATOM 993 C C . SER A 1 132 ? -4.184 0.501 14.730 1.00 98.44 132 SER A C 1
ATOM 995 O O . SER A 1 132 ? -4.729 0.503 15.830 1.00 98.44 132 SER A O 1
ATOM 997 N N . GLU A 1 133 ? -4.871 0.513 13.584 1.00 98.25 133 GLU A N 1
ATOM 998 C CA . GLU A 1 133 ? -6.334 0.587 13.541 1.00 98.25 133 GLU A CA 1
ATOM 999 C C . GLU A 1 133 ? -6.978 -0.629 14.223 1.00 98.25 133 GLU A C 1
ATOM 1001 O O . GLU A 1 133 ? -7.851 -0.467 15.075 1.00 98.25 133 GLU A O 1
ATOM 1006 N N . CYS A 1 134 ? -6.501 -1.845 13.931 1.00 98.19 134 CYS A N 1
ATOM 1007 C CA . CYS A 1 134 ? -6.981 -3.055 14.603 1.00 98.19 134 CYS A CA 1
ATOM 1008 C C . CYS A 1 134 ? -6.798 -2.978 16.123 1.00 98.19 134 CYS A C 1
ATOM 1010 O O . CYS A 1 134 ? -7.741 -3.237 16.865 1.00 98.19 134 CYS A O 1
ATOM 1012 N N . SER A 1 135 ? -5.614 -2.582 16.594 1.00 98.25 135 SER A N 1
ATOM 1013 C CA . SER A 1 135 ? -5.323 -2.475 18.028 1.00 98.25 135 SER A CA 1
ATOM 1014 C C . SER A 1 135 ? -6.239 -1.467 18.734 1.00 98.25 135 SER A C 1
ATOM 1016 O O . SER A 1 135 ? -6.761 -1.735 19.821 1.00 98.25 135 SER A O 1
ATOM 1018 N N . GLU A 1 136 ? -6.488 -0.317 18.104 1.00 98.25 136 GLU A N 1
ATOM 1019 C CA . GLU A 1 136 ? -7.405 0.701 18.621 1.00 98.25 136 GLU A CA 1
ATOM 1020 C C . GLU A 1 136 ? -8.850 0.194 18.678 1.00 98.25 136 GLU A C 1
ATOM 1022 O O . GLU A 1 136 ? -9.535 0.379 19.690 1.00 98.25 136 GLU A O 1
ATOM 1027 N N . LEU A 1 137 ? -9.305 -0.486 17.623 1.00 98.06 137 LEU A N 1
ATOM 1028 C CA . LEU A 1 137 ? -10.639 -1.077 17.563 1.00 98.06 137 LEU A CA 1
ATOM 1029 C C . LEU A 1 137 ? -10.819 -2.182 18.604 1.00 98.06 137 LEU A C 1
ATOM 1031 O O . LEU A 1 137 ? -11.834 -2.200 19.296 1.00 98.06 137 LEU A O 1
ATOM 1035 N N . GLU A 1 138 ? -9.838 -3.066 18.768 1.00 97.62 138 GLU A N 1
ATOM 1036 C CA . GLU A 1 138 ? -9.851 -4.111 19.793 1.00 97.62 138 GLU A CA 1
ATOM 1037 C C . GLU A 1 138 ? -9.888 -3.521 21.200 1.00 97.62 138 GLU A C 1
ATOM 1039 O O . GLU A 1 138 ? -10.658 -3.980 22.044 1.00 97.62 138 GLU A O 1
ATOM 1044 N N . LYS A 1 139 ? -9.089 -2.479 21.462 1.00 97.62 139 LYS A N 1
ATOM 1045 C CA . LYS A 1 139 ? -9.111 -1.771 22.744 1.00 97.62 139 LYS A CA 1
ATOM 1046 C C . LYS A 1 139 ? -10.495 -1.191 23.020 1.00 97.62 139 LYS A C 1
ATOM 1048 O O . LYS A 1 139 ? -11.048 -1.432 24.089 1.00 97.62 139 LYS A O 1
ATOM 1053 N N . LYS A 1 140 ? -11.074 -0.484 22.049 1.00 97.50 140 LYS A N 1
ATOM 1054 C CA . LYS A 1 140 ? -12.415 0.093 22.178 1.00 97.50 140 LYS A CA 1
ATOM 1055 C C . LYS A 1 140 ? -13.487 -0.981 22.362 1.00 97.50 140 LYS A C 1
ATOM 1057 O O . LYS A 1 140 ? -14.420 -0.778 23.128 1.00 97.50 140 LYS A O 1
ATOM 1062 N N . ASN A 1 141 ? -13.362 -2.115 21.677 1.00 95.75 141 ASN A N 1
ATOM 1063 C CA . ASN A 1 141 ? -14.294 -3.230 21.812 1.00 95.75 141 ASN A CA 1
ATOM 1064 C C . ASN A 1 141 ? -14.242 -3.821 23.229 1.00 95.75 141 ASN A C 1
ATOM 1066 O O . ASN A 1 141 ? -15.286 -3.946 23.861 1.00 95.75 141 ASN A O 1
ATOM 1070 N N . ARG A 1 142 ? -13.036 -4.052 23.774 1.00 96.44 142 ARG A N 1
ATOM 1071 C CA . ARG A 1 142 ? -12.855 -4.482 25.172 1.00 96.44 142 ARG A CA 1
ATOM 1072 C C . ARG A 1 142 ? -13.504 -3.507 26.157 1.00 96.44 142 ARG A C 1
ATOM 1074 O O . ARG A 1 142 ? -14.345 -3.917 26.949 1.00 96.44 142 ARG A O 1
ATOM 1081 N N . GLU A 1 143 ? -13.214 -2.212 26.029 1.00 95.56 143 GLU A N 1
ATOM 1082 C CA . GLU A 1 143 ? -13.796 -1.162 26.883 1.00 95.56 143 GLU A CA 1
ATOM 1083 C C . GLU A 1 143 ? -15.329 -1.076 26.809 1.00 95.56 143 GLU A C 1
ATOM 1085 O O . GLU A 1 143 ? -15.964 -0.603 27.751 1.00 95.56 143 GLU A O 1
ATOM 1090 N N . LEU A 1 144 ? -15.929 -1.458 25.679 1.00 94.94 144 LEU A N 1
ATOM 1091 C CA . LEU A 1 144 ? -17.382 -1.516 25.517 1.00 94.94 144 LEU A CA 1
ATOM 1092 C C . LEU A 1 144 ? -17.972 -2.823 26.046 1.00 94.94 144 LEU A C 1
ATOM 1094 O O . LEU A 1 144 ? -19.083 -2.797 26.550 1.00 94.94 144 LEU A O 1
ATOM 1098 N N . SER A 1 145 ? -17.250 -3.940 25.945 1.00 93.38 145 SER A N 1
ATOM 1099 C CA . SER A 1 145 ? -17.688 -5.234 26.482 1.00 93.38 145 SER A CA 1
ATOM 1100 C C . SER A 1 145 ? -17.670 -5.296 28.012 1.00 93.38 145 SER A C 1
ATOM 1102 O O . SER A 1 145 ? -18.390 -6.094 28.603 1.00 93.38 145 SER A O 1
ATOM 1104 N N . GLU A 1 146 ? -16.851 -4.456 28.649 1.00 85.38 146 GLU A N 1
ATOM 1105 C CA . GLU A 1 146 ? -16.743 -4.334 30.109 1.00 85.38 146 GLU A CA 1
ATOM 1106 C C . GLU A 1 146 ? -17.791 -3.380 30.722 1.00 85.38 146 GLU A C 1
ATOM 1108 O O . GLU A 1 146 ? -17.836 -3.232 31.945 1.00 85.38 146 GLU A O 1
ATOM 1113 N N . LYS A 1 147 ? -18.620 -2.721 29.899 1.00 68.88 147 LYS A N 1
ATOM 1114 C CA . LYS A 1 147 ? -19.693 -1.801 30.314 1.00 68.88 147 LYS A CA 1
ATOM 1115 C C . LYS A 1 147 ? -21.066 -2.430 30.131 1.00 68.88 147 LYS A C 1
ATOM 1117 O O . LYS A 1 147 ? -21.933 -2.131 30.981 1.00 68.88 147 LYS A O 1
#

Secondary structure (DSSP, 8-state):
-PPPPPP------------------EEEEETTTTEEEEE----------------------PPPP-----------TT-PPPTTSS-----------STHHHHHHHHHHHHHHHHHHHHHHHHHHHHHHHHHHHHHHHHHHHHHHT-

Sequence (147 aa):
PSVPSPPEEAPQDENTEVPVLHPAGIMLSLSPSHIVVLLTPKEEQNISDCSDSDSGISVSGSPAHQSDLEPSSRAKPYSRPDPEASPALKGRVKTSSGAPKVEKKLKKMEQNKTAATRYRQKKRVDQESLNSECSELEKKNRELSEK

pLDDT: mean 70.26, std 19.4, range [37.88, 98.81]

Foldseek 3Di:
DDDDDDDDDDDDDDDDDDPPPQPDWDWDWDDPPTDIDTHDDDPPDDDPDDDDDDPDDDPDDDDDDDDDDDPDPDPDPPPDPDPPDDDDDPPPPPDDDPPPVVVVVVVVVVVVVVVVVVVVVVVVVVVVVVVVVVVVVVVVVVVVVVD

Radius of gyration: 36.86 Å; chains: 1; bounding box: 75×76×86 Å

InterPro domains:
  IPR004827 Basic-leucine zipper domain [PF00170] (104-147)
  IPR004827 Basic-leucine zipper domain [PS00036] (107-122)
  IPR004827 Basic-leucine zipper domain [PS50217] (102-147)
  IPR046347 Basic-leucine zipper domain superfamily [SSF57959] (104-146)